Protein AF-A1RZY2-F1 (afdb_monomer_lite)

Secondary structure (DSSP, 8-state):
---------HHHHHHHHHHHHHS-HHHHHHHHHH-GGGTTT--HHHHHHHHHHHHHHHHHHHSSS--HHHHHHHHHHHHHHHHHHHHTTSS-HHHHHHHHHHHHHHHTTTT-HHHHHHHHHHHHHHHHHHHHHHHHH--

Structure (mmCIF, N/CA/C/O backbone):
data_AF-A1RZY2-F1
#
_entry.id   AF-A1RZY2-F1
#
loop_
_atom_site.group_PDB
_atom_site.id
_atom_site.type_symbol
_atom_site.label_atom_id
_atom_site.label_alt_id
_atom_site.label_comp_id
_atom_site.label_asym_id
_atom_site.label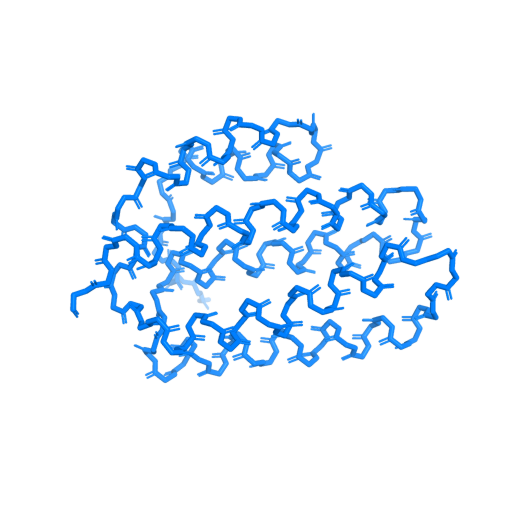_entity_id
_atom_site.label_seq_id
_atom_site.pdbx_PDB_ins_code
_atom_site.Cartn_x
_atom_site.Cartn_y
_atom_site.Cartn_z
_atom_site.occupancy
_atom_site.B_iso_or_equiv
_atom_site.auth_seq_id
_atom_site.auth_comp_id
_atom_site.auth_asym_id
_atom_site.auth_atom_id
_atom_site.pdbx_PDB_model_num
ATOM 1 N N . MET A 1 1 ? 2.575 -26.808 7.608 1.00 39.88 1 MET A N 1
ATOM 2 C CA . MET A 1 1 ? 1.684 -26.059 8.524 1.00 39.88 1 MET A CA 1
ATOM 3 C C . MET A 1 1 ? 1.844 -24.565 8.267 1.00 39.88 1 MET A C 1
ATOM 5 O O . MET A 1 1 ? 2.912 -24.054 8.546 1.00 39.88 1 MET A O 1
ATOM 9 N N . SER A 1 2 ? 0.826 -23.880 7.731 1.00 35.34 2 SER A N 1
ATOM 10 C CA . SER A 1 2 ? 0.528 -22.465 8.036 1.00 35.34 2 SER A CA 1
ATOM 11 C C . SER A 1 2 ? -0.841 -22.100 7.443 1.00 35.34 2 SER A C 1
ATOM 13 O O . SER A 1 2 ? -0.957 -21.599 6.331 1.00 35.34 2 SER A O 1
ATOM 15 N N . LYS A 1 3 ? -1.911 -22.426 8.174 1.00 52.06 3 LYS A N 1
ATOM 16 C CA . LYS A 1 3 ? -3.194 -21.723 8.055 1.00 52.06 3 LYS A CA 1
ATOM 17 C C . LYS A 1 3 ? -3.134 -20.607 9.090 1.00 52.06 3 LYS A C 1
ATOM 19 O O . LYS A 1 3 ? -3.149 -20.950 10.270 1.00 52.06 3 LYS A O 1
ATOM 24 N N . LYS A 1 4 ? -3.041 -19.337 8.680 1.00 40.59 4 LYS A N 1
ATOM 25 C CA . LYS A 1 4 ? -3.453 -18.155 9.471 1.00 40.59 4 LYS A CA 1
ATOM 26 C C . LYS A 1 4 ? -3.175 -16.858 8.704 1.00 40.59 4 LYS A C 1
ATOM 28 O O . LYS A 1 4 ? -2.221 -16.150 8.987 1.00 40.59 4 LYS A O 1
ATOM 33 N N . TYR A 1 5 ? -4.053 -16.534 7.765 1.00 45.03 5 TYR A N 1
ATOM 34 C CA . TYR A 1 5 ? -4.286 -15.150 7.362 1.00 45.03 5 TYR A CA 1
ATOM 35 C C . TYR A 1 5 ? -5.800 -14.992 7.311 1.00 45.03 5 TYR A C 1
ATOM 37 O O . TYR A 1 5 ? -6.463 -15.736 6.590 1.00 45.03 5 TYR A O 1
ATOM 45 N N . SER A 1 6 ? -6.364 -14.123 8.151 1.00 48.00 6 SER A N 1
ATOM 46 C CA . SER A 1 6 ? -7.783 -13.773 8.077 1.00 48.00 6 SER A CA 1
ATOM 47 C C . SER A 1 6 ? -8.052 -13.267 6.664 1.00 48.00 6 SER A C 1
ATOM 49 O O . SER A 1 6 ? -7.474 -12.261 6.262 1.00 48.00 6 SER A O 1
ATOM 51 N N . HIS A 1 7 ? -8.832 -13.996 5.878 1.00 59.16 7 HIS A N 1
ATOM 52 C CA . HIS A 1 7 ? -9.004 -13.669 4.472 1.00 59.16 7 HIS A CA 1
ATOM 53 C C . HIS A 1 7 ? -9.660 -12.292 4.344 1.00 59.16 7 HIS A C 1
ATOM 55 O O . HIS A 1 7 ? -10.775 -12.108 4.834 1.00 59.16 7 HIS A O 1
ATOM 61 N N . LEU A 1 8 ? -8.981 -11.343 3.683 1.00 69.88 8 LEU A N 1
ATOM 62 C CA . LEU A 1 8 ? -9.666 -10.209 3.062 1.00 69.88 8 LEU A CA 1
ATOM 63 C C . LEU A 1 8 ? -10.923 -10.745 2.354 1.00 69.88 8 LEU A C 1
ATOM 65 O O . LEU A 1 8 ? -10.870 -11.847 1.784 1.00 69.88 8 LEU A O 1
ATOM 69 N N . PRO A 1 9 ? -12.050 -10.012 2.369 1.00 77.50 9 PRO A N 1
ATOM 70 C CA . PRO A 1 9 ? -13.199 -10.392 1.562 1.00 77.50 9 PRO A CA 1
ATOM 71 C C . PRO A 1 9 ? -12.726 -10.699 0.136 1.00 77.50 9 PRO A C 1
ATOM 73 O O . PRO A 1 9 ? -12.031 -9.880 -0.466 1.00 77.50 9 PRO A O 1
ATOM 76 N N . ARG A 1 10 ? -13.056 -11.886 -0.402 1.00 75.06 10 ARG A N 1
ATOM 77 C CA . ARG A 1 10 ? -12.511 -12.369 -1.694 1.00 75.06 10 ARG A CA 1
ATOM 78 C C . ARG A 1 10 ? -12.641 -11.339 -2.823 1.00 75.06 10 ARG A C 1
ATOM 80 O O . ARG A 1 10 ? -11.790 -11.285 -3.704 1.00 75.06 10 ARG A O 1
ATOM 87 N N . ASN A 1 11 ? -13.690 -10.520 -2.783 1.00 86.56 11 ASN A N 1
ATOM 88 C CA . ASN A 1 11 ? -13.915 -9.456 -3.756 1.00 86.56 11 ASN A CA 1
ATOM 89 C C . ASN A 1 11 ? -12.884 -8.327 -3.626 1.00 86.56 11 ASN A C 1
ATOM 91 O O . ASN A 1 11 ? -12.284 -7.940 -4.623 1.00 86.56 11 ASN A O 1
ATOM 95 N N . LEU A 1 12 ? -12.624 -7.850 -2.407 1.00 89.06 12 LEU A N 1
ATOM 96 C CA . LEU A 1 12 ? -11.625 -6.813 -2.147 1.00 89.06 12 LEU A CA 1
ATOM 97 C C . LEU A 1 12 ? -10.211 -7.297 -2.496 1.00 89.06 12 LEU A C 1
ATOM 99 O O . LEU A 1 12 ? -9.423 -6.575 -3.101 1.00 89.06 12 LEU A O 1
ATOM 103 N N . ASP A 1 13 ? -9.918 -8.551 -2.165 1.00 89.50 13 ASP A N 1
ATOM 104 C CA . ASP A 1 13 ? -8.658 -9.220 -2.476 1.00 89.50 13 ASP A CA 1
ATOM 105 C C . ASP A 1 13 ? -8.319 -9.177 -3.976 1.00 89.50 13 ASP A C 1
ATOM 107 O O . ASP A 1 13 ? -7.210 -8.807 -4.387 1.00 89.50 13 ASP A O 1
ATOM 111 N N . LYS A 1 14 ? -9.320 -9.514 -4.794 1.00 91.75 14 LYS A N 1
ATOM 112 C CA . LYS A 1 14 ? -9.237 -9.467 -6.250 1.00 91.75 14 LYS A CA 1
ATOM 113 C C . LYS A 1 14 ? -9.096 -8.033 -6.750 1.00 91.75 14 LYS A C 1
ATOM 115 O O . LYS A 1 14 ? -8.245 -7.787 -7.592 1.00 91.75 14 LYS A O 1
ATOM 120 N N . LEU A 1 15 ? -9.881 -7.094 -6.220 1.00 93.94 15 LEU A N 1
ATOM 121 C CA . LEU A 1 15 ? -9.831 -5.692 -6.644 1.00 93.94 15 LEU A CA 1
ATOM 122 C C . LEU A 1 15 ? -8.461 -5.061 -6.391 1.00 93.94 15 LEU A C 1
ATOM 124 O O . LEU A 1 15 ? -7.929 -4.402 -7.274 1.00 93.94 15 LEU A O 1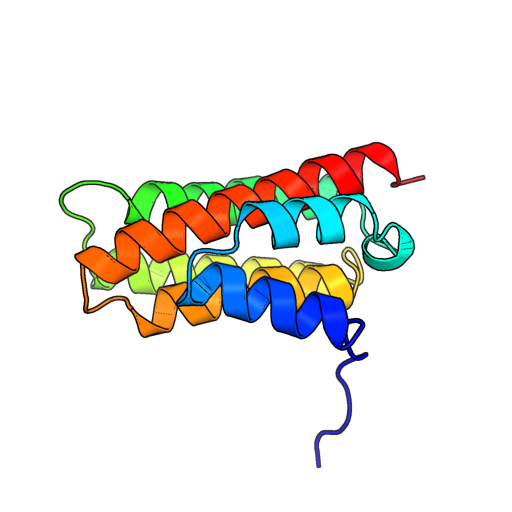
ATOM 128 N N . ILE A 1 16 ? -7.839 -5.328 -5.241 1.00 94.44 16 ILE A N 1
ATOM 129 C CA . ILE A 1 16 ? -6.477 -4.852 -4.947 1.00 94.44 16 ILE A CA 1
ATOM 130 C C . ILE A 1 16 ? -5.465 -5.459 -5.924 1.00 94.44 16 ILE A C 1
ATOM 132 O O . ILE A 1 16 ? -4.592 -4.761 -6.438 1.00 94.44 16 ILE A O 1
ATOM 136 N N . THR A 1 17 ? -5.582 -6.759 -6.202 1.00 93.56 17 THR A N 1
ATOM 137 C CA . THR A 1 17 ? -4.709 -7.448 -7.163 1.00 93.56 17 THR A CA 1
ATOM 138 C C . THR A 1 17 ? -4.861 -6.869 -8.572 1.00 93.56 17 THR A C 1
ATOM 140 O O . THR A 1 17 ? -3.864 -6.573 -9.230 1.00 93.56 17 THR A O 1
ATOM 143 N N . ASP A 1 18 ? -6.097 -6.668 -9.026 1.00 93.75 18 ASP A N 1
ATOM 144 C CA . ASP A 1 18 ? -6.407 -6.074 -10.324 1.00 93.75 18 ASP A CA 1
ATOM 145 C C . ASP A 1 18 ? -5.935 -4.614 -10.394 1.00 93.75 18 ASP A C 1
ATOM 147 O O . ASP A 1 18 ? -5.408 -4.193 -11.418 1.00 93.75 18 ASP A O 1
ATOM 151 N N . ALA A 1 19 ? -6.064 -3.838 -9.316 1.00 94.62 19 ALA A N 1
ATOM 152 C CA . ALA A 1 19 ? -5.564 -2.468 -9.264 1.00 94.62 19 ALA A CA 1
ATOM 153 C C . ALA A 1 19 ? -4.048 -2.415 -9.445 1.00 94.62 19 ALA A C 1
ATOM 155 O O . ALA A 1 19 ? -3.563 -1.628 -10.251 1.00 94.62 19 ALA A O 1
ATOM 156 N N . LEU A 1 20 ? -3.304 -3.282 -8.753 1.00 94.50 20 LEU A N 1
ATOM 157 C CA . LEU A 1 20 ? -1.841 -3.315 -8.818 1.00 94.50 20 LEU A CA 1
ATOM 158 C C . LEU A 1 20 ? -1.318 -3.820 -10.173 1.00 94.50 20 LEU A C 1
ATOM 160 O O . LEU A 1 20 ? -0.278 -3.350 -10.633 1.00 94.50 20 LEU A O 1
ATOM 164 N N . ASN A 1 21 ? -2.038 -4.733 -10.835 1.00 91.62 21 ASN A N 1
ATOM 165 C CA . ASN A 1 21 ? -1.569 -5.391 -12.062 1.00 91.62 21 ASN A CA 1
ATOM 166 C C . ASN A 1 21 ? -2.195 -4.862 -13.362 1.00 91.62 21 ASN A C 1
ATOM 168 O O . ASN A 1 21 ? -1.537 -4.887 -14.395 1.00 91.62 21 ASN A O 1
ATOM 172 N N . ALA A 1 22 ? -3.454 -4.426 -13.330 1.00 85.94 22 ALA A N 1
ATOM 173 C CA . ALA A 1 22 ? -4.284 -4.170 -14.510 1.00 85.94 22 ALA A CA 1
ATOM 174 C C . ALA A 1 22 ? -4.956 -2.781 -14.512 1.00 85.94 22 ALA A C 1
ATOM 176 O O . ALA A 1 22 ? -5.796 -2.514 -15.367 1.00 85.94 22 ALA A O 1
ATOM 177 N N . GLY A 1 23 ? -4.611 -1.895 -13.570 1.00 79.06 23 GLY A N 1
ATOM 178 C CA . GLY A 1 23 ? -5.014 -0.483 -13.614 1.00 79.06 23 GLY A CA 1
ATOM 179 C C . GLY A 1 23 ? -6.425 -0.161 -13.105 1.00 79.06 23 GLY A C 1
ATOM 180 O O . GLY A 1 23 ? -6.861 0.975 -13.257 1.00 79.06 23 GLY A O 1
ATOM 181 N N . LYS A 1 24 ? -7.120 -1.098 -12.445 1.00 91.19 24 LYS A N 1
ATOM 182 C CA . LYS A 1 24 ? -8.450 -0.881 -11.821 1.00 91.19 24 LYS A CA 1
ATOM 183 C C . LYS A 1 24 ? -8.379 -0.168 -10.465 1.00 91.19 24 LYS A C 1
ATOM 185 O O . LYS A 1 24 ? -8.857 -0.662 -9.443 1.00 91.19 24 LYS A O 1
ATOM 190 N N . VAL A 1 25 ? -7.644 0.942 -10.427 1.00 94.19 25 VAL A N 1
ATOM 191 C CA . VAL A 1 25 ? -7.306 1.635 -9.174 1.00 94.19 25 VAL A CA 1
ATOM 192 C C . VAL A 1 25 ? -8.540 2.250 -8.538 1.00 94.19 25 VAL A C 1
ATOM 194 O O . VAL A 1 25 ? -8.703 2.144 -7.327 1.00 94.19 25 VAL A O 1
ATOM 197 N N . LEU A 1 26 ? -9.408 2.865 -9.343 1.00 95.62 26 LEU A N 1
ATOM 198 C CA . LEU A 1 26 ? -10.583 3.570 -8.842 1.00 95.62 26 LEU A CA 1
ATOM 199 C C . LEU A 1 26 ? -11.547 2.603 -8.147 1.00 95.62 26 LEU A C 1
ATOM 201 O O . LEU A 1 26 ? -11.951 2.848 -7.016 1.00 95.62 26 LEU A O 1
ATOM 205 N N . GLU A 1 27 ? -11.810 1.446 -8.756 1.00 95.00 27 GLU A N 1
ATOM 206 C CA . GLU A 1 27 ? -12.686 0.425 -8.182 1.00 95.00 27 GLU A CA 1
ATOM 207 C C . GLU A 1 27 ? -12.124 -0.154 -6.880 1.00 95.00 27 GLU A C 1
ATOM 209 O O . GLU A 1 27 ? -12.872 -0.451 -5.947 1.00 95.00 27 GLU A O 1
ATOM 214 N N . ALA A 1 28 ? -10.801 -0.316 -6.792 1.00 95.44 28 ALA A N 1
ATOM 215 C CA . ALA A 1 28 ? -10.165 -0.751 -5.555 1.00 95.44 28 ALA A CA 1
ATOM 216 C C . ALA A 1 28 ? -10.233 0.322 -4.463 1.00 95.44 28 ALA A C 1
ATOM 218 O O . ALA A 1 28 ? -10.484 -0.018 -3.308 1.00 95.44 28 ALA A O 1
ATOM 219 N N . VAL A 1 29 ? -10.041 1.598 -4.810 1.00 96.88 29 VAL A N 1
ATOM 220 C CA . VAL A 1 29 ? -10.179 2.723 -3.875 1.00 96.88 29 VAL A CA 1
ATOM 221 C C . VAL A 1 29 ? -11.604 2.793 -3.331 1.00 96.88 29 VAL A C 1
ATOM 223 O O . VAL A 1 29 ? -11.777 2.806 -2.113 1.00 96.88 29 VAL A O 1
ATOM 226 N N . ASP A 1 30 ? -12.616 2.747 -4.196 1.00 95.88 30 ASP A N 1
ATOM 227 C CA . ASP A 1 30 ? -14.023 2.779 -3.785 1.00 95.88 30 ASP A CA 1
ATOM 228 C C . ASP A 1 30 ? -14.366 1.602 -2.865 1.00 95.88 30 ASP A C 1
ATOM 230 O O . ASP A 1 30 ? -14.986 1.776 -1.812 1.00 95.88 30 ASP A O 1
ATOM 234 N N . ALA A 1 31 ? -13.895 0.400 -3.211 1.00 94.94 31 ALA A N 1
ATOM 235 C CA . ALA A 1 31 ? -14.089 -0.779 -2.379 1.00 94.94 31 ALA A CA 1
ATOM 236 C C . ALA A 1 31 ? -13.404 -0.645 -1.012 1.00 94.94 31 ALA A C 1
ATOM 238 O O . ALA A 1 31 ? -14.006 -0.998 0.002 1.00 94.94 31 ALA A O 1
ATOM 239 N N . ILE A 1 32 ? -12.179 -0.108 -0.953 1.00 95.94 32 ILE A N 1
ATOM 240 C CA . ILE A 1 32 ? -11.482 0.160 0.312 1.00 95.94 32 ILE A CA 1
ATOM 241 C C . ILE A 1 32 ? -12.295 1.132 1.165 1.00 95.94 32 ILE A C 1
ATOM 243 O O . ILE A 1 32 ? -12.553 0.838 2.329 1.00 95.94 32 ILE A O 1
ATOM 247 N N . LEU A 1 33 ? -12.731 2.257 0.594 1.00 94.88 33 LEU A N 1
ATOM 248 C CA . LEU A 1 33 ? -13.470 3.297 1.314 1.00 94.88 33 LEU A CA 1
ATOM 249 C C . LEU A 1 33 ? -14.826 2.811 1.850 1.00 94.88 33 LEU A C 1
ATOM 251 O O . LEU A 1 33 ? -15.309 3.339 2.855 1.00 94.88 33 LEU A O 1
ATOM 255 N N . ALA A 1 34 ? -15.419 1.799 1.214 1.00 93.38 34 ALA A N 1
ATOM 256 C CA . ALA A 1 34 ? -16.646 1.148 1.664 1.00 93.38 34 ALA A CA 1
ATOM 257 C C . ALA A 1 34 ? -16.427 0.060 2.739 1.00 93.38 34 ALA A C 1
ATOM 259 O O . ALA A 1 34 ? -17.389 -0.354 3.384 1.00 93.38 34 ALA A O 1
ATOM 260 N N . SER A 1 35 ? -15.189 -0.399 2.956 1.00 93.00 35 SER A N 1
ATOM 261 C CA . SER A 1 35 ? -14.874 -1.572 3.788 1.00 93.00 35 SER A CA 1
ATOM 262 C C . SER A 1 35 ? -14.465 -1.188 5.218 1.00 93.00 35 SER A C 1
ATOM 264 O O . SER A 1 35 ? -13.312 -1.365 5.620 1.00 93.00 35 SER A O 1
ATOM 266 N N . GLN A 1 36 ? -15.392 -0.646 6.015 1.00 91.25 36 GLN A N 1
ATOM 267 C CA . GLN A 1 36 ? -15.125 -0.216 7.401 1.00 91.25 36 GLN A CA 1
ATOM 268 C C . GLN A 1 36 ? -14.489 -1.321 8.268 1.00 91.25 36 GLN A C 1
ATOM 270 O O . GLN A 1 36 ? -13.657 -1.042 9.136 1.00 91.25 36 GLN A O 1
ATOM 275 N N . GLU A 1 37 ? -14.846 -2.582 8.034 1.00 89.62 37 GLU A N 1
ATOM 276 C CA . GLU A 1 37 ? -14.321 -3.744 8.747 1.00 89.62 37 GLU A CA 1
ATOM 277 C C . GLU A 1 37 ? -12.800 -3.914 8.609 1.00 89.62 37 GLU A C 1
ATOM 279 O O . GLU A 1 37 ? -12.176 -4.537 9.472 1.00 89.62 37 GLU A O 1
ATOM 284 N N . LEU A 1 38 ? -12.180 -3.319 7.579 1.00 91.56 38 LEU A N 1
ATOM 285 C CA . LEU A 1 38 ? -10.725 -3.311 7.427 1.00 91.56 38 LEU A CA 1
ATOM 286 C C . LEU A 1 38 ? -10.029 -2.576 8.562 1.00 91.56 38 LEU A C 1
ATOM 288 O O . LEU A 1 38 ? -8.913 -2.953 8.910 1.00 91.56 38 LEU A O 1
ATOM 292 N N . VAL A 1 39 ? -10.640 -1.543 9.146 1.00 93.19 39 VAL A N 1
ATOM 293 C CA . VAL A 1 39 ? -9.976 -0.731 10.175 1.00 93.19 39 VAL A CA 1
ATOM 294 C C . VAL A 1 39 ? -9.701 -1.575 11.413 1.00 93.19 39 VAL A C 1
ATOM 296 O O . VAL A 1 39 ? -8.573 -1.587 11.905 1.00 93.19 39 VAL A O 1
ATOM 299 N N . GLY A 1 40 ? -10.671 -2.372 11.866 1.00 91.62 40 GLY A N 1
ATOM 300 C CA . GLY A 1 40 ? -10.514 -3.255 13.023 1.00 91.62 40 GLY A CA 1
ATOM 301 C C . GLY A 1 40 ? -9.918 -2.529 14.238 1.00 91.62 40 GLY A C 1
ATOM 302 O O . GLY A 1 40 ? -10.433 -1.510 14.674 1.00 91.62 40 GLY A O 1
ATOM 303 N N . LYS A 1 41 ? -8.804 -3.051 14.768 1.00 90.31 41 LYS A N 1
ATOM 304 C CA . LYS A 1 41 ? -8.049 -2.482 15.907 1.00 90.31 41 LYS A CA 1
ATOM 305 C C . LYS A 1 41 ? -6.988 -1.443 15.509 1.00 90.31 41 LYS A C 1
ATOM 307 O O . LYS A 1 41 ? -6.065 -1.178 16.278 1.00 90.31 41 LYS A O 1
ATOM 312 N N . THR A 1 42 ? -7.024 -0.966 14.269 1.00 96.12 42 THR A N 1
ATOM 313 C CA . THR A 1 42 ? -6.002 -0.055 13.754 1.00 9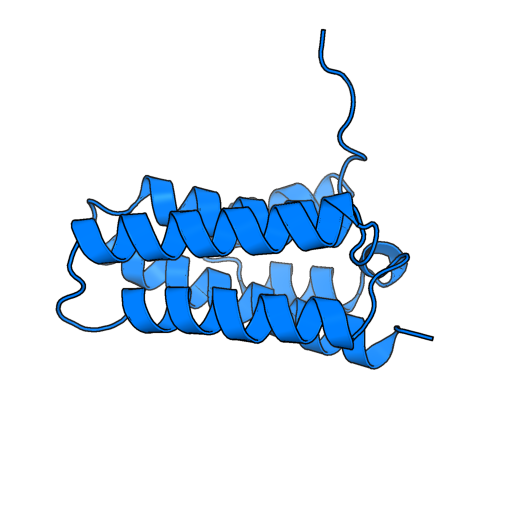6.12 42 THR A CA 1
ATOM 314 C C . THR A 1 42 ? -6.114 1.296 14.419 1.00 96.12 42 THR A C 1
ATOM 316 O O . THR A 1 42 ? -7.177 1.900 14.400 1.00 96.12 42 THR A O 1
ATOM 319 N N . THR A 1 43 ? -4.991 1.776 14.944 1.00 95.50 43 THR A N 1
ATOM 320 C CA . THR A 1 43 ? -4.889 3.141 15.469 1.00 95.50 43 THR A CA 1
ATOM 321 C C . THR A 1 43 ? -4.422 4.107 14.382 1.00 95.50 43 THR A C 1
ATOM 323 O O . THR A 1 43 ? -3.555 3.750 13.574 1.00 95.50 43 THR A O 1
ATOM 326 N N . THR A 1 44 ? -4.911 5.347 14.387 1.00 96.12 44 THR A N 1
ATOM 327 C CA . THR A 1 44 ? -4.458 6.409 13.470 1.00 96.12 44 THR A CA 1
ATOM 328 C C . THR A 1 44 ? -2.972 6.663 13.627 1.00 96.12 44 THR A C 1
ATOM 330 O O . THR A 1 44 ? -2.270 6.830 12.639 1.00 96.12 44 THR A O 1
ATOM 333 N N . THR A 1 45 ? -2.448 6.619 14.853 1.00 96.38 45 THR A N 1
ATOM 334 C CA . THR A 1 45 ? -1.014 6.819 15.106 1.00 96.38 45 THR A CA 1
ATOM 335 C C . THR A 1 45 ? -0.156 5.736 14.448 1.00 96.38 45 THR A C 1
ATOM 337 O O . THR A 1 45 ? 0.858 6.051 13.818 1.00 96.38 45 THR A O 1
ATOM 340 N N . ALA A 1 46 ? -0.541 4.462 14.572 1.00 96.69 46 ALA A N 1
ATOM 341 C CA . ALA A 1 46 ? 0.198 3.372 13.938 1.00 96.69 46 ALA A CA 1
ATOM 342 C C . ALA A 1 46 ? 0.061 3.414 12.415 1.00 96.69 46 ALA A C 1
ATOM 344 O O . ALA A 1 46 ? 1.056 3.243 11.707 1.00 96.69 46 ALA A O 1
ATOM 345 N N . TYR A 1 47 ? -1.148 3.689 11.915 1.00 97.62 47 TYR A N 1
ATOM 346 C CA . TYR A 1 47 ? -1.380 3.789 10.482 1.00 97.62 47 TYR A CA 1
ATOM 347 C C . TYR A 1 47 ? -0.651 4.980 9.862 1.00 97.62 47 TYR A C 1
ATOM 349 O O . TYR A 1 47 ? -0.004 4.812 8.838 1.00 97.62 47 TYR A O 1
ATOM 357 N N . ARG A 1 48 ? -0.654 6.152 10.504 1.00 97.88 48 ARG A N 1
ATOM 358 C CA . ARG A 1 48 ? 0.101 7.332 10.063 1.00 97.88 48 ARG A CA 1
ATOM 359 C C . ARG A 1 48 ? 1.580 7.012 9.883 1.00 97.88 48 ARG A C 1
ATOM 361 O O . ARG A 1 48 ? 2.152 7.344 8.857 1.00 97.88 48 ARG A O 1
ATOM 368 N N . ARG A 1 49 ? 2.190 6.292 10.831 1.00 97.50 49 ARG A N 1
ATOM 369 C CA . ARG A 1 49 ? 3.593 5.865 10.705 1.00 97.50 49 ARG A CA 1
ATOM 370 C C . ARG A 1 49 ? 3.815 4.957 9.495 1.00 97.50 49 ARG A C 1
ATOM 372 O O . ARG A 1 49 ? 4.838 5.070 8.827 1.00 97.50 49 ARG A O 1
ATOM 379 N N . ILE A 1 50 ? 2.889 4.037 9.232 1.00 98.19 50 ILE A N 1
ATOM 380 C CA . ILE A 1 50 ? 2.945 3.178 8.043 1.00 98.19 50 ILE A CA 1
ATOM 381 C C . ILE A 1 50 ? 2.786 4.013 6.779 1.00 98.19 50 ILE A C 1
ATOM 383 O O . ILE A 1 50 ? 3.570 3.841 5.854 1.00 98.19 50 ILE A O 1
ATOM 387 N N . HIS A 1 51 ? 1.810 4.916 6.752 1.00 98.31 51 HIS A N 1
ATOM 388 C CA . HIS A 1 51 ? 1.521 5.794 5.627 1.00 98.31 51 HIS A CA 1
ATOM 389 C C . HIS A 1 51 ? 2.726 6.669 5.274 1.00 98.31 51 HIS A C 1
ATOM 391 O O . HIS A 1 51 ? 3.162 6.656 4.130 1.00 98.31 51 HIS A O 1
ATOM 397 N N . GLU A 1 52 ? 3.344 7.315 6.264 1.00 98.31 52 GLU A N 1
ATOM 398 C CA . GLU A 1 52 ? 4.543 8.141 6.083 1.00 98.31 52 GLU A CA 1
ATOM 399 C C . GLU A 1 52 ? 5.718 7.321 5.532 1.00 98.31 52 GLU A C 1
ATOM 401 O O . GLU A 1 52 ? 6.356 7.709 4.552 1.00 98.31 52 GLU A O 1
ATOM 406 N N . VAL A 1 53 ? 6.003 6.163 6.138 1.00 98.12 53 VAL A N 1
ATOM 407 C CA . VAL A 1 53 ? 7.133 5.312 5.740 1.00 98.12 53 VAL A CA 1
ATOM 408 C C . VAL A 1 53 ? 6.905 4.712 4.359 1.00 98.12 53 VAL A C 1
ATOM 410 O O . VAL A 1 53 ? 7.752 4.857 3.485 1.00 98.12 53 VAL A O 1
ATOM 413 N N . VAL A 1 54 ? 5.778 4.031 4.151 1.00 98.56 54 VAL A N 1
ATOM 414 C CA . VAL A 1 54 ? 5.471 3.360 2.884 1.00 98.56 54 VAL A CA 1
ATOM 415 C C . VAL A 1 54 ? 5.296 4.394 1.778 1.00 98.56 54 VAL A C 1
ATOM 417 O O . VAL A 1 54 ? 5.876 4.214 0.714 1.00 98.56 54 VAL A O 1
ATOM 420 N N . GLY A 1 55 ? 4.593 5.497 2.039 1.00 98.50 55 GLY A N 1
ATOM 421 C CA . GLY A 1 55 ? 4.435 6.606 1.099 1.00 98.50 55 GLY A CA 1
ATOM 422 C C . GLY A 1 55 ? 5.784 7.152 0.645 1.00 98.50 55 GLY A C 1
ATOM 423 O O . GLY A 1 55 ? 6.045 7.188 -0.551 1.00 98.50 55 GLY A O 1
ATOM 424 N N . THR A 1 56 ? 6.701 7.422 1.581 1.00 98.19 56 THR A N 1
ATOM 425 C CA . THR A 1 56 ? 8.066 7.874 1.249 1.00 98.19 56 THR A CA 1
ATOM 426 C C . THR A 1 56 ? 8.810 6.880 0.354 1.00 98.19 56 THR A C 1
ATOM 428 O O . THR A 1 56 ? 9.527 7.288 -0.560 1.00 98.19 56 THR A O 1
ATOM 431 N N . VAL A 1 57 ? 8.662 5.572 0.597 1.00 98.12 57 VAL A N 1
ATOM 432 C CA . VAL A 1 57 ? 9.282 4.547 -0.253 1.00 98.12 57 VAL A CA 1
ATOM 433 C C . VAL A 1 57 ? 8.659 4.543 -1.645 1.00 98.12 57 VAL A C 1
ATOM 435 O O . VAL A 1 57 ? 9.396 4.538 -2.624 1.00 98.12 57 VAL A O 1
ATOM 438 N N . LEU A 1 58 ? 7.332 4.584 -1.758 1.00 98.25 58 LEU A N 1
ATOM 439 C CA . LEU A 1 58 ? 6.649 4.628 -3.054 1.00 98.25 58 LEU A CA 1
ATOM 440 C C . LEU A 1 58 ? 7.039 5.886 -3.844 1.00 98.25 58 LEU A C 1
ATOM 442 O O . LEU A 1 58 ? 7.434 5.774 -5.001 1.00 98.25 58 LEU A O 1
ATOM 446 N N . ASP A 1 59 ? 7.061 7.047 -3.192 1.00 97.75 59 ASP A N 1
ATOM 447 C CA . ASP A 1 59 ? 7.465 8.324 -3.790 1.00 97.75 59 ASP A CA 1
ATOM 448 C C . ASP A 1 59 ? 8.951 8.334 -4.189 1.00 97.75 59 ASP A C 1
ATOM 450 O O . ASP A 1 59 ? 9.353 8.985 -5.152 1.00 97.75 59 ASP A O 1
ATOM 454 N N . TYR A 1 60 ? 9.815 7.612 -3.468 1.00 96.62 60 TYR A N 1
ATOM 455 C CA . TYR A 1 60 ? 11.205 7.418 -3.884 1.00 96.62 60 TYR A CA 1
ATOM 456 C C . TYR A 1 60 ? 11.296 6.600 -5.177 1.00 96.62 60 TYR A C 1
ATOM 458 O O . TYR A 1 60 ? 12.104 6.915 -6.052 1.00 96.62 60 TYR A O 1
ATOM 466 N N . LEU A 1 61 ? 10.467 5.565 -5.302 1.00 96.00 61 LEU A N 1
ATOM 467 C CA . LEU A 1 61 ? 10.478 4.654 -6.442 1.00 96.00 61 LEU A CA 1
ATOM 468 C C . LEU A 1 61 ? 9.911 5.282 -7.712 1.00 96.00 61 LEU A C 1
ATOM 470 O O . LEU A 1 61 ? 10.242 4.811 -8.793 1.00 96.00 61 LEU A O 1
ATOM 474 N N . THR A 1 62 ? 9.117 6.346 -7.633 1.00 95.56 62 THR A N 1
ATOM 475 C CA . THR A 1 62 ? 8.626 7.055 -8.827 1.00 95.56 62 THR A CA 1
ATOM 476 C C . THR A 1 62 ? 9.663 8.019 -9.415 1.00 95.56 62 THR A C 1
ATOM 478 O O . THR A 1 62 ? 9.599 8.329 -10.603 1.00 95.56 62 THR A O 1
ATOM 481 N N . ARG A 1 63 ? 10.704 8.411 -8.664 1.00 92.94 63 ARG A N 1
ATOM 482 C CA . ARG A 1 63 ? 11.774 9.327 -9.127 1.00 92.94 63 ARG A CA 1
ATOM 483 C C . ARG A 1 63 ? 12.534 8.789 -10.331 1.00 92.94 63 ARG A C 1
ATOM 485 O O . ARG A 1 63 ? 12.822 7.605 -10.366 1.00 92.94 63 ARG A O 1
ATOM 492 N N . SER A 1 64 ? 12.969 9.654 -11.249 1.00 80.31 64 SER A N 1
ATOM 493 C CA . SER A 1 64 ? 13.572 9.289 -12.547 1.00 80.31 64 SER A CA 1
ATOM 494 C C . SER A 1 64 ? 14.682 8.227 -12.492 1.00 80.31 64 SER A C 1
ATOM 496 O O . SER A 1 64 ? 14.741 7.377 -13.378 1.00 80.31 64 SER A O 1
ATOM 498 N N . THR A 1 65 ? 15.526 8.232 -11.455 1.00 81.50 65 THR A N 1
ATOM 499 C CA . THR A 1 65 ? 16.686 7.330 -11.316 1.00 81.50 65 THR A CA 1
ATOM 500 C C . THR A 1 65 ? 16.816 6.756 -9.893 1.00 81.50 65 THR A C 1
ATOM 502 O O . THR A 1 65 ? 17.758 7.082 -9.165 1.00 81.50 65 THR A O 1
ATOM 505 N N . PRO A 1 66 ? 15.889 5.888 -9.441 1.00 84.38 66 PRO A N 1
ATOM 506 C CA . PRO A 1 66 ? 16.022 5.247 -8.143 1.00 84.38 66 PRO A CA 1
ATOM 507 C C . PRO A 1 66 ? 17.116 4.175 -8.224 1.00 84.38 66 PRO A C 1
ATOM 509 O O . PRO A 1 66 ? 17.156 3.368 -9.151 1.00 84.38 66 PRO A O 1
ATOM 512 N N . SER A 1 67 ? 18.011 4.137 -7.239 1.00 92.62 67 SER A N 1
ATOM 513 C CA . SER A 1 67 ? 18.995 3.058 -7.129 1.00 92.62 67 SER A CA 1
ATOM 514 C C . SER A 1 67 ? 18.278 1.780 -6.702 1.00 92.62 67 SER A C 1
ATOM 516 O O . SER A 1 67 ? 17.673 1.758 -5.634 1.00 92.62 67 SER A O 1
ATOM 518 N N . THR A 1 68 ? 18.381 0.698 -7.479 1.00 91.44 68 THR A N 1
ATOM 519 C CA . THR A 1 68 ? 17.751 -0.596 -7.151 1.00 91.44 68 THR A CA 1
ATOM 520 C C . THR A 1 68 ? 18.211 -1.145 -5.798 1.00 91.44 68 THR A C 1
ATOM 522 O O . THR A 1 68 ? 17.406 -1.677 -5.032 1.00 91.44 68 THR A O 1
ATOM 525 N N . ALA A 1 69 ? 19.492 -0.970 -5.453 1.00 94.00 69 ALA A N 1
ATOM 526 C CA . ALA A 1 69 ? 20.026 -1.380 -4.155 1.00 94.00 69 ALA A CA 1
ATOM 527 C C . ALA A 1 69 ? 19.392 -0.576 -3.009 1.00 94.00 69 ALA A C 1
ATOM 529 O O . ALA A 1 69 ? 18.948 -1.145 -2.009 1.00 94.00 69 ALA A O 1
ATOM 530 N N . ARG A 1 70 ? 19.280 0.748 -3.176 1.00 95.06 70 ARG A N 1
ATOM 531 C CA . ARG A 1 70 ? 18.620 1.615 -2.193 1.00 95.06 70 ARG A CA 1
ATOM 532 C C . ARG A 1 70 ? 17.125 1.315 -2.095 1.00 95.06 70 ARG A C 1
ATOM 534 O O . ARG A 1 70 ? 16.617 1.186 -0.990 1.00 95.06 70 ARG A O 1
ATOM 541 N N . ALA A 1 71 ? 16.447 1.151 -3.226 1.00 95.25 71 ALA A N 1
ATOM 542 C CA . ALA A 1 71 ? 15.042 0.769 -3.323 1.00 95.25 71 ALA A CA 1
ATOM 543 C C . ALA A 1 71 ? 14.751 -0.530 -2.560 1.00 95.25 71 ALA A C 1
ATOM 545 O O . ALA A 1 71 ? 13.823 -0.587 -1.758 1.00 95.25 71 ALA A O 1
ATOM 546 N N . SER A 1 72 ? 15.593 -1.548 -2.753 1.00 96.75 72 SER A N 1
ATOM 547 C CA . SER A 1 72 ? 15.488 -2.830 -2.049 1.00 96.75 72 SER A CA 1
ATOM 548 C C . SER A 1 72 ? 15.617 -2.660 -0.534 1.00 96.75 72 SER A C 1
ATOM 550 O O . SER A 1 72 ? 14.828 -3.226 0.224 1.00 96.75 72 SER A O 1
ATOM 552 N N . LEU A 1 73 ? 16.576 -1.844 -0.084 1.00 97.62 73 LEU A N 1
ATOM 553 C CA . LEU A 1 73 ? 16.779 -1.552 1.335 1.00 97.62 73 LEU A CA 1
ATOM 554 C C . LEU A 1 73 ? 15.588 -0.801 1.949 1.00 97.62 73 LEU A C 1
ATOM 556 O O . LEU A 1 73 ? 15.134 -1.148 3.040 1.00 97.62 73 LEU A O 1
ATOM 560 N N . GLU A 1 74 ? 15.063 0.205 1.251 1.00 97.19 74 GLU A N 1
ATOM 561 C CA . GLU A 1 74 ? 13.906 0.978 1.712 1.00 97.19 74 GLU A CA 1
ATOM 562 C C . GLU A 1 74 ? 12.638 0.115 1.786 1.00 97.19 74 GLU A C 1
ATOM 564 O O . GLU A 1 74 ? 11.918 0.156 2.784 1.00 97.19 74 GLU A O 1
ATOM 569 N N . LEU A 1 75 ? 12.404 -0.757 0.799 1.00 97.81 75 LEU A N 1
ATOM 570 C CA . LEU A 1 75 ? 11.306 -1.727 0.837 1.00 97.81 75 LEU A CA 1
ATOM 571 C C . LEU A 1 75 ? 11.448 -2.709 2.005 1.00 97.81 75 LEU A C 1
ATOM 573 O O . LEU A 1 75 ? 10.464 -2.991 2.691 1.00 97.81 75 LEU A O 1
ATOM 577 N N . ALA A 1 76 ? 12.658 -3.208 2.274 1.00 98.19 76 ALA A N 1
ATOM 578 C CA . ALA A 1 76 ? 12.910 -4.087 3.415 1.00 98.19 76 ALA A CA 1
ATOM 579 C C . ALA A 1 76 ? 12.610 -3.386 4.753 1.00 98.19 76 ALA A C 1
ATOM 581 O O . ALA A 1 76 ? 11.960 -3.961 5.635 1.00 98.19 76 ALA A O 1
ATOM 582 N N . ARG A 1 77 ? 13.013 -2.115 4.889 1.00 98.00 77 ARG A N 1
ATOM 583 C CA . ARG A 1 77 ? 12.688 -1.284 6.056 1.00 98.00 77 ARG A CA 1
ATOM 584 C C . ARG A 1 77 ? 11.178 -1.074 6.192 1.00 98.00 77 ARG A C 1
ATOM 586 O O . ARG A 1 77 ? 10.646 -1.263 7.286 1.00 98.00 77 ARG A O 1
ATOM 593 N N . ALA A 1 78 ? 10.483 -0.747 5.104 1.00 98.50 78 ALA A N 1
ATOM 594 C CA . ALA A 1 78 ? 9.034 -0.565 5.103 1.00 98.50 78 ALA A CA 1
ATOM 595 C C . ALA A 1 78 ? 8.295 -1.845 5.529 1.00 98.50 78 ALA A C 1
ATOM 597 O O . ALA A 1 78 ? 7.490 -1.801 6.462 1.00 98.50 78 ALA A O 1
ATOM 598 N N . LYS A 1 79 ? 8.632 -3.003 4.940 1.00 98.56 79 LYS A N 1
ATOM 599 C CA . LYS A 1 79 ? 8.059 -4.310 5.323 1.00 98.56 79 LYS A CA 1
ATOM 600 C C . LYS A 1 79 ? 8.277 -4.626 6.800 1.00 98.56 79 LYS A C 1
ATOM 602 O O . LYS A 1 79 ? 7.363 -5.109 7.470 1.00 98.56 79 LYS A O 1
ATOM 607 N N . THR A 1 80 ? 9.468 -4.327 7.321 1.00 98.44 80 THR A N 1
ATOM 608 C CA . THR A 1 80 ? 9.798 -4.531 8.739 1.00 98.44 80 THR A CA 1
ATOM 609 C C . THR A 1 80 ? 8.924 -3.664 9.640 1.00 98.44 80 THR A C 1
ATOM 611 O O . THR A 1 80 ? 8.355 -4.164 10.608 1.00 98.44 80 THR A O 1
ATOM 614 N N . ILE A 1 81 ? 8.763 -2.378 9.311 1.00 98.31 81 ILE A N 1
ATOM 615 C CA . ILE A 1 81 ? 7.943 -1.445 10.095 1.00 98.31 81 ILE A CA 1
ATOM 616 C C . ILE A 1 81 ? 6.475 -1.875 10.096 1.00 98.31 81 ILE A C 1
ATOM 618 O O . ILE A 1 81 ? 5.871 -1.951 11.165 1.00 98.31 81 ILE A O 1
ATOM 622 N N . VAL A 1 82 ? 5.918 -2.213 8.931 1.00 98.50 82 VAL A N 1
ATOM 623 C CA . VAL A 1 82 ? 4.536 -2.702 8.797 1.00 98.50 82 VAL A CA 1
ATOM 624 C C . VAL A 1 82 ? 4.326 -3.974 9.621 1.00 98.50 82 VAL A C 1
ATOM 626 O O . VAL A 1 82 ? 3.396 -4.050 10.426 1.00 98.50 82 VAL A O 1
ATOM 629 N N . SER A 1 83 ? 5.239 -4.941 9.498 1.00 98.44 83 SER A N 1
ATOM 630 C CA . SER A 1 83 ? 5.189 -6.197 10.258 1.00 98.44 83 SER A CA 1
ATOM 631 C C . SER A 1 83 ? 5.312 -5.969 11.765 1.00 98.44 83 SER A C 1
ATOM 633 O O . SER A 1 83 ? 4.628 -6.628 12.543 1.00 98.44 83 SER A O 1
ATOM 635 N N . TYR A 1 84 ? 6.131 -5.008 12.193 1.00 98.12 84 TYR A N 1
ATOM 636 C CA . TYR A 1 84 ? 6.281 -4.647 13.600 1.00 98.12 84 TYR A CA 1
ATOM 637 C C . TYR A 1 84 ? 5.002 -4.028 14.183 1.00 98.12 84 TYR A C 1
ATOM 639 O O . TYR A 1 84 ? 4.563 -4.439 15.259 1.00 98.12 84 TYR A O 1
ATOM 647 N N . GLN A 1 85 ? 4.366 -3.084 13.475 1.00 97.88 85 GLN A N 1
ATOM 648 C CA . GLN A 1 85 ? 3.085 -2.503 13.908 1.00 97.88 85 GLN A CA 1
ATOM 649 C C . GLN A 1 85 ? 1.990 -3.576 14.009 1.00 97.88 85 GLN A C 1
ATOM 651 O O . GLN A 1 85 ? 1.211 -3.598 14.967 1.00 97.88 85 GLN A O 1
ATOM 656 N N . TRP A 1 86 ? 1.963 -4.502 13.047 1.00 97.69 86 TRP A N 1
ATOM 657 C CA . TRP A 1 86 ? 1.038 -5.632 13.047 1.00 97.69 86 TRP A CA 1
ATOM 658 C C . TRP A 1 86 ? 1.284 -6.597 14.211 1.00 97.69 86 TRP A C 1
ATOM 660 O O . TRP A 1 86 ? 0.349 -6.923 14.945 1.00 97.69 86 TRP A O 1
ATOM 670 N N . ALA A 1 87 ? 2.538 -6.992 14.450 1.00 97.56 87 ALA A N 1
ATOM 671 C CA . ALA A 1 87 ? 2.920 -7.873 15.555 1.00 97.56 87 ALA A CA 1
ATOM 672 C C . ALA A 1 87 ? 2.561 -7.272 16.925 1.00 97.56 87 ALA A C 1
ATOM 674 O O . ALA A 1 87 ? 2.120 -7.984 17.828 1.00 97.56 87 ALA A O 1
ATOM 675 N N . ARG A 1 88 ? 2.656 -5.943 17.061 1.00 96.56 88 ARG A N 1
ATOM 676 C CA . ARG A 1 88 ? 2.191 -5.194 18.241 1.00 96.56 88 ARG A CA 1
ATOM 677 C C . ARG A 1 88 ? 0.676 -5.034 18.330 1.00 96.56 88 ARG A C 1
ATOM 679 O O . ARG A 1 88 ? 0.190 -4.397 19.260 1.00 96.56 88 ARG A O 1
ATOM 686 N N . LYS A 1 89 ? -0.073 -5.608 17.386 1.00 96.00 89 LYS A N 1
ATOM 687 C CA . LYS A 1 89 ? -1.532 -5.524 17.285 1.00 96.00 89 LYS A CA 1
ATOM 688 C C . LYS A 1 89 ? -2.048 -4.086 17.136 1.00 96.00 89 LYS A C 1
ATOM 690 O O . LYS A 1 89 ? -3.197 -3.840 17.477 1.00 96.00 89 LYS A O 1
ATOM 695 N N . GLN A 1 90 ? -1.235 -3.168 16.612 1.00 96.50 90 GLN A N 1
ATOM 696 C CA . GLN A 1 90 ? -1.599 -1.752 16.446 1.00 9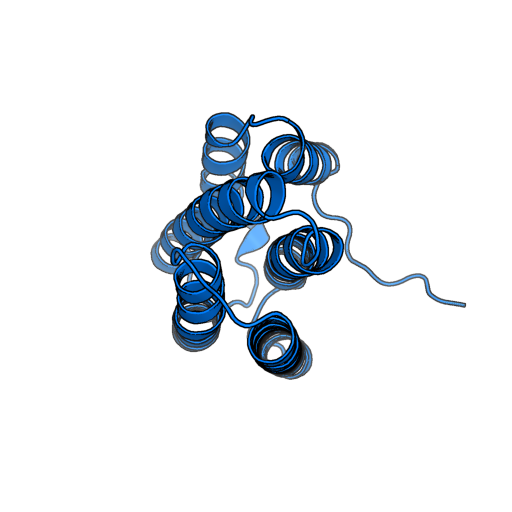6.50 90 GLN A CA 1
ATOM 697 C C . GLN A 1 90 ? -2.265 -1.455 15.096 1.00 96.50 90 GLN A C 1
ATOM 699 O O . GLN A 1 90 ? -2.798 -0.363 14.904 1.00 96.50 90 GLN A O 1
ATOM 704 N N . ILE A 1 91 ? -2.229 -2.428 14.180 1.00 97.12 91 ILE A N 1
ATOM 705 C CA . ILE A 1 91 ? -3.004 -2.458 12.939 1.00 97.12 91 ILE A CA 1
ATOM 706 C C . ILE A 1 91 ? -3.769 -3.779 12.817 1.00 97.12 91 ILE A C 1
ATOM 708 O O . ILE A 1 91 ? -3.387 -4.794 13.414 1.00 97.12 91 ILE A O 1
ATOM 712 N N . SER A 1 92 ? -4.862 -3.762 12.062 1.00 96.25 92 SER A N 1
ATOM 713 C CA . SER A 1 92 ? -5.655 -4.942 11.731 1.00 96.25 92 SER A CA 1
ATOM 714 C C . SER A 1 92 ? -4.922 -5.865 10.755 1.00 96.25 92 SER A C 1
ATOM 716 O O . SER A 1 92 ? -4.003 -5.462 10.038 1.00 96.25 92 SER A O 1
ATOM 718 N N . ASP A 1 93 ? -5.373 -7.117 10.700 1.00 95.62 93 ASP A N 1
ATOM 719 C CA . ASP A 1 93 ? -4.874 -8.089 9.729 1.00 95.62 93 ASP A CA 1
ATOM 720 C C . ASP A 1 93 ? -5.218 -7.674 8.288 1.00 95.62 93 ASP A C 1
ATOM 722 O O . ASP A 1 93 ? -4.418 -7.896 7.382 1.00 95.62 93 ASP A O 1
ATOM 726 N N . GLY A 1 94 ? -6.377 -7.035 8.082 1.00 94.56 94 GLY A N 1
ATOM 727 C CA . GLY A 1 94 ? -6.800 -6.520 6.780 1.00 94.56 94 GLY A CA 1
ATOM 728 C C . GLY A 1 94 ? -5.844 -5.452 6.258 1.00 94.56 94 GLY A C 1
ATOM 729 O O . GLY A 1 94 ? -5.287 -5.608 5.175 1.00 94.56 94 GLY A O 1
ATOM 730 N N . ILE A 1 95 ? -5.569 -4.415 7.057 1.00 96.25 95 ILE A N 1
ATOM 731 C CA . ILE A 1 95 ? -4.630 -3.350 6.673 1.00 96.25 95 ILE A CA 1
ATOM 732 C C . ILE A 1 95 ? -3.228 -3.905 6.447 1.00 96.25 95 ILE A C 1
ATOM 734 O O . ILE A 1 95 ? -2.595 -3.570 5.446 1.00 96.25 95 ILE A O 1
ATOM 738 N N . TYR A 1 96 ? -2.758 -4.791 7.330 1.00 97.44 96 TYR A N 1
ATOM 739 C CA . TYR A 1 96 ? -1.475 -5.463 7.148 1.00 97.44 96 TYR A CA 1
ATOM 740 C C . TYR A 1 96 ? -1.391 -6.161 5.783 1.00 97.44 96 TYR A C 1
ATOM 742 O O . TYR A 1 96 ? -0.431 -5.953 5.044 1.00 97.44 96 TYR A O 1
ATOM 750 N N . GLN A 1 97 ? -2.411 -6.938 5.412 1.00 96.00 97 GLN A N 1
ATOM 751 C CA . GLN A 1 97 ? -2.428 -7.670 4.146 1.00 96.00 97 GLN A CA 1
ATOM 752 C C . GLN A 1 97 ? -2.443 -6.748 2.926 1.00 96.00 97 GLN A C 1
ATOM 754 O O . GLN A 1 97 ? -1.686 -6.992 1.986 1.00 96.00 97 GLN A O 1
ATOM 759 N N . VAL A 1 98 ? -3.260 -5.689 2.934 1.00 97.56 98 VAL A N 1
ATOM 760 C CA . VAL A 1 98 ? -3.303 -4.735 1.815 1.00 97.56 98 VAL A CA 1
ATOM 761 C C . VAL A 1 98 ? -1.944 -4.055 1.635 1.00 97.56 98 VAL A C 1
ATOM 763 O O . VAL A 1 98 ? -1.403 -4.045 0.531 1.00 97.56 98 VAL A O 1
ATOM 766 N N . VAL A 1 99 ? -1.347 -3.547 2.716 1.00 98.19 99 VAL A N 1
ATOM 767 C CA . VAL A 1 99 ? -0.057 -2.845 2.643 1.00 98.19 99 VAL A CA 1
ATOM 768 C C . VAL A 1 99 ? 1.072 -3.790 2.220 1.00 98.19 99 VAL A C 1
ATOM 770 O O . VAL A 1 99 ? 1.895 -3.426 1.380 1.00 98.19 99 VAL A O 1
ATOM 773 N N . MET A 1 100 ? 1.107 -5.020 2.740 1.00 98.12 100 MET A N 1
ATOM 774 C CA . MET A 1 100 ? 2.112 -6.006 2.329 1.00 98.12 100 MET A CA 1
ATOM 775 C C . MET A 1 100 ? 1.989 -6.366 0.847 1.00 98.12 100 MET A C 1
ATOM 777 O O . MET A 1 100 ? 3.009 -6.445 0.168 1.00 98.12 100 MET A O 1
ATOM 781 N N . ARG A 1 101 ? 0.769 -6.480 0.304 1.00 96.81 101 ARG A N 1
ATOM 782 C CA . ARG A 1 101 ? 0.559 -6.701 -1.138 1.00 96.81 101 ARG A CA 1
ATOM 783 C C . ARG A 1 101 ? 1.095 -5.579 -2.002 1.00 96.81 101 ARG A C 1
ATOM 785 O O . ARG A 1 101 ? 1.684 -5.862 -3.044 1.00 96.81 101 ARG A O 1
ATOM 792 N N . VAL A 1 102 ? 0.902 -4.329 -1.583 1.00 98.25 102 VAL A N 1
ATOM 793 C CA . VAL A 1 102 ? 1.486 -3.172 -2.272 1.00 98.25 102 VAL A CA 1
ATOM 794 C C . VAL A 1 102 ? 3.011 -3.312 -2.297 1.00 98.25 102 VAL A C 1
ATOM 796 O O . VAL A 1 102 ? 3.614 -3.293 -3.369 1.00 98.25 102 VAL A O 1
ATOM 799 N N . LEU A 1 103 ? 3.632 -3.547 -1.137 1.00 98.38 103 LEU A N 1
ATOM 800 C CA . LEU A 1 103 ? 5.088 -3.684 -1.016 1.00 98.38 103 LEU A CA 1
ATOM 801 C C . LEU A 1 103 ? 5.650 -4.879 -1.805 1.00 98.38 103 LEU A C 1
ATOM 803 O O . LEU A 1 103 ? 6.723 -4.769 -2.397 1.00 98.38 103 LEU A O 1
ATOM 807 N N . ASP A 1 104 ? 4.955 -6.014 -1.825 1.00 98.00 104 ASP A N 1
ATOM 808 C CA . ASP A 1 104 ? 5.356 -7.206 -2.581 1.00 98.00 104 ASP A CA 1
ATOM 809 C C . ASP A 1 104 ? 5.213 -6.995 -4.093 1.00 98.00 104 ASP A C 1
ATOM 811 O O . ASP A 1 104 ? 6.117 -7.347 -4.856 1.00 98.00 104 ASP A O 1
ATOM 815 N N . SER A 1 105 ? 4.126 -6.353 -4.529 1.00 96.81 105 SER A N 1
ATOM 816 C CA . SER A 1 105 ? 3.886 -6.052 -5.946 1.00 96.81 105 SER A CA 1
ATOM 817 C C . SER A 1 105 ? 4.939 -5.104 -6.503 1.00 96.81 105 SER A C 1
ATOM 819 O O . SER A 1 105 ? 5.443 -5.328 -7.605 1.00 96.81 105 SER A O 1
ATOM 821 N N . VAL A 1 106 ? 5.331 -4.103 -5.717 1.00 96.75 106 VAL A N 1
ATOM 822 C CA . VAL A 1 106 ? 6.437 -3.195 -6.026 1.00 96.75 106 VAL A CA 1
ATOM 823 C C . VAL A 1 106 ? 7.775 -3.941 -6.051 1.00 96.75 106 VAL A C 1
ATOM 825 O O . VAL A 1 106 ? 8.524 -3.833 -7.020 1.00 96.75 106 VAL A O 1
ATOM 828 N N . ALA A 1 107 ? 8.068 -4.749 -5.026 1.00 96.94 107 ALA A N 1
ATOM 829 C CA . ALA A 1 107 ? 9.325 -5.495 -4.934 1.00 96.94 107 ALA A CA 1
ATOM 830 C C . ALA A 1 107 ? 9.541 -6.437 -6.132 1.00 96.94 107 ALA A C 1
ATOM 832 O O . ALA A 1 107 ? 10.651 -6.527 -6.652 1.00 96.94 107 ALA A O 1
ATOM 833 N N . SER A 1 108 ? 8.476 -7.088 -6.612 1.00 96.25 108 SER A N 1
ATOM 834 C CA . SER A 1 108 ? 8.532 -7.978 -7.783 1.00 96.25 108 SER A CA 1
ATOM 835 C C . SER A 1 108 ? 8.893 -7.271 -9.099 1.00 96.25 108 SER A C 1
ATOM 837 O O . SER A 1 108 ? 9.277 -7.931 -10.060 1.00 96.25 108 SER A O 1
ATOM 839 N N . ARG A 1 109 ? 8.804 -5.934 -9.140 1.00 95.56 109 ARG A N 1
ATOM 840 C CA . ARG A 1 109 ? 9.004 -5.100 -10.336 1.00 95.56 109 ARG A CA 1
ATOM 841 C C . ARG A 1 109 ? 10.244 -4.218 -10.271 1.00 95.56 109 ARG A C 1
ATOM 843 O O . ARG A 1 109 ? 10.465 -3.427 -11.175 1.00 95.56 109 ARG A O 1
ATOM 850 N N . LEU A 1 110 ? 11.096 -4.370 -9.256 1.00 94.19 110 LEU A N 1
ATOM 851 C CA . LEU A 1 110 ? 12.284 -3.524 -9.068 1.00 94.19 110 LEU A CA 1
ATOM 852 C C . LEU A 1 110 ? 13.228 -3.453 -10.280 1.00 94.19 110 LEU A C 1
ATOM 854 O O . LEU A 1 110 ? 13.937 -2.461 -10.436 1.00 94.19 110 LEU A O 1
ATOM 858 N N . ASN A 1 111 ? 13.229 -4.482 -11.130 1.00 92.06 111 ASN A N 1
ATOM 859 C CA . ASN A 1 111 ? 14.066 -4.556 -12.328 1.00 92.06 111 ASN A CA 1
ATOM 860 C C . ASN A 1 111 ? 13.345 -4.115 -13.618 1.00 92.06 111 ASN A C 1
ATOM 862 O O . ASN A 1 111 ? 13.966 -4.110 -14.676 1.00 92.06 111 ASN A O 1
ATOM 866 N N . ASN A 1 112 ? 12.061 -3.744 -13.551 1.00 93.56 112 ASN A N 1
ATOM 867 C CA . ASN A 1 112 ? 11.301 -3.205 -14.678 1.00 93.56 112 ASN A CA 1
ATOM 868 C C . ASN A 1 112 ? 10.838 -1.782 -14.349 1.00 93.56 112 ASN A C 1
ATOM 870 O O . ASN A 1 112 ? 9.902 -1.581 -13.582 1.00 93.56 112 ASN A O 1
ATOM 874 N N . ARG A 1 113 ? 11.504 -0.782 -14.936 1.00 90.25 113 ARG A N 1
ATOM 875 C CA . ARG A 1 113 ? 11.296 0.625 -14.579 1.00 90.25 113 ARG A CA 1
ATOM 876 C C . ARG A 1 113 ? 9.880 1.123 -14.872 1.00 90.25 113 ARG A C 1
ATOM 878 O O . ARG A 1 113 ? 9.336 1.816 -14.020 1.00 90.25 113 ARG A O 1
ATOM 885 N N . GLY A 1 114 ? 9.322 0.799 -16.040 1.00 89.19 114 GLY A N 1
ATOM 886 C CA . GLY A 1 114 ? 7.979 1.244 -16.428 1.00 89.19 114 GLY A CA 1
ATOM 887 C C . GLY A 1 114 ? 6.936 0.703 -15.456 1.00 89.19 114 GLY A C 1
ATOM 888 O O . GLY A 1 114 ? 6.266 1.470 -14.767 1.00 89.19 114 GLY A O 1
ATOM 889 N N . ASP A 1 115 ? 6.921 -0.620 -15.289 1.00 93.19 115 ASP A N 1
ATOM 890 C CA . ASP A 1 115 ? 6.010 -1.301 -14.369 1.00 93.19 115 ASP A CA 1
ATOM 891 C C . ASP A 1 115 ? 6.200 -0.856 -12.912 1.00 93.19 115 ASP A C 1
ATOM 893 O O . ASP A 1 115 ? 5.231 -0.802 -12.156 1.00 93.19 115 ASP A O 1
ATOM 897 N N . LEU A 1 116 ? 7.439 -0.556 -12.496 1.00 95.12 116 LEU A N 1
ATOM 898 C CA . LEU A 1 116 ? 7.755 -0.097 -11.143 1.00 95.12 116 LEU A CA 1
ATOM 899 C C . LEU A 1 116 ? 7.107 1.254 -10.829 1.00 95.12 116 LEU A C 1
ATOM 901 O O . LEU A 1 116 ? 6.588 1.424 -9.728 1.00 95.12 116 LEU A O 1
ATOM 905 N N . ILE A 1 117 ? 7.161 2.209 -11.763 1.00 95.50 117 ILE A N 1
ATOM 906 C CA . ILE A 1 117 ? 6.525 3.521 -11.577 1.00 95.50 117 ILE A CA 1
ATOM 907 C C . ILE A 1 117 ? 5.023 3.320 -11.435 1.00 95.50 117 ILE A C 1
ATOM 909 O O . ILE A 1 117 ? 4.447 3.723 -10.427 1.00 95.50 117 ILE A O 1
ATOM 913 N N . GLU A 1 118 ? 4.414 2.620 -12.394 1.00 95.19 118 GLU A N 1
ATOM 914 C CA . GLU A 1 118 ? 2.968 2.422 -12.412 1.00 95.19 118 GLU A CA 1
ATOM 915 C C . GLU A 1 118 ? 2.476 1.721 -11.142 1.00 95.19 118 GLU A C 1
ATOM 917 O O . GLU A 1 118 ? 1.532 2.176 -10.499 1.00 95.19 118 GLU A O 1
ATOM 922 N N . VAL A 1 119 ? 3.118 0.622 -10.731 1.00 96.81 119 VAL A N 1
ATOM 923 C CA . VAL A 1 119 ? 2.703 -0.108 -9.525 1.00 96.81 119 VAL A CA 1
ATOM 924 C C . VAL A 1 119 ? 2.915 0.719 -8.253 1.00 96.81 119 VAL A C 1
ATOM 926 O O . VAL A 1 119 ? 2.125 0.595 -7.316 1.00 96.81 119 VAL A O 1
ATOM 929 N N . ALA A 1 120 ? 3.946 1.572 -8.206 1.00 97.38 120 ALA A N 1
ATOM 930 C CA . ALA A 1 120 ? 4.202 2.437 -7.059 1.00 97.38 120 ALA A CA 1
ATOM 931 C C . ALA A 1 120 ? 3.136 3.534 -6.932 1.00 97.38 120 ALA A C 1
ATOM 933 O O . ALA A 1 120 ? 2.617 3.744 -5.836 1.00 97.38 120 ALA A O 1
ATOM 934 N N . GLU A 1 121 ? 2.745 4.168 -8.040 1.00 97.19 121 GLU A N 1
ATOM 935 C CA . GLU A 1 121 ? 1.673 5.173 -8.078 1.00 97.19 121 GLU A CA 1
ATOM 936 C C . GLU A 1 121 ? 0.317 4.572 -7.685 1.00 97.19 121 GLU A C 1
ATOM 938 O O . GLU A 1 121 ? -0.392 5.106 -6.830 1.00 97.19 121 GLU A O 1
ATOM 943 N N . ARG A 1 122 ? -0.015 3.396 -8.231 1.00 97.81 122 ARG A N 1
ATOM 944 C CA . ARG A 1 122 ? -1.231 2.644 -7.869 1.00 97.81 122 ARG A CA 1
ATOM 945 C C . ARG A 1 122 ? -1.224 2.266 -6.387 1.00 97.81 122 ARG A C 1
ATOM 947 O O . ARG A 1 122 ? -2.225 2.422 -5.688 1.00 97.81 122 ARG A O 1
ATOM 954 N N . GLY A 1 123 ? -0.074 1.809 -5.893 1.00 97.94 123 GLY A N 1
ATOM 955 C CA . GLY A 1 123 ? 0.150 1.523 -4.480 1.00 97.94 123 GLY A CA 1
ATOM 956 C C . GLY A 1 123 ? -0.045 2.748 -3.587 1.00 97.94 123 GLY A C 1
ATOM 957 O O . GLY A 1 123 ? -0.613 2.624 -2.501 1.00 97.94 123 GLY A O 1
ATOM 958 N N . ARG A 1 124 ? 0.374 3.933 -4.050 1.00 98.12 124 ARG A N 1
ATOM 959 C CA . ARG A 1 124 ? 0.226 5.196 -3.319 1.00 98.12 124 ARG A CA 1
ATOM 960 C C . ARG A 1 124 ? -1.247 5.559 -3.150 1.00 98.12 124 ARG A C 1
ATOM 962 O O . ARG A 1 124 ? -1.655 5.843 -2.027 1.00 98.12 124 ARG A O 1
ATOM 969 N N . ALA A 1 125 ? -2.039 5.441 -4.216 1.00 98.25 125 ALA A N 1
ATOM 970 C CA . ALA A 1 125 ? -3.482 5.680 -4.178 1.00 98.25 125 ALA A CA 1
ATOM 971 C C . ALA A 1 125 ? -4.211 4.729 -3.209 1.00 98.25 125 ALA A C 1
ATOM 973 O O . ALA A 1 125 ? -5.044 5.164 -2.414 1.00 98.25 125 ALA A O 1
ATOM 974 N N . ILE A 1 126 ? -3.851 3.439 -3.209 1.00 98.19 126 ILE A N 1
ATOM 975 C CA . ILE A 1 126 ? -4.377 2.454 -2.247 1.00 98.19 126 ILE A CA 1
ATOM 976 C C . ILE A 1 126 ? -4.031 2.856 -0.803 1.00 98.19 126 ILE A C 1
ATOM 978 O O . ILE A 1 126 ? -4.880 2.781 0.087 1.00 98.19 126 ILE A O 1
ATOM 982 N N . LEU A 1 127 ? -2.794 3.301 -0.563 1.00 98.19 127 LEU A N 1
ATOM 983 C CA . LEU A 1 127 ? -2.332 3.734 0.758 1.00 98.19 127 LEU A CA 1
ATOM 984 C C . LEU A 1 127 ? -3.086 4.982 1.255 1.00 98.19 127 LEU A C 1
ATOM 986 O O . LEU A 1 127 ? -3.401 5.077 2.444 1.00 98.19 127 LEU A O 1
ATOM 990 N N . ASP A 1 128 ? -3.403 5.917 0.360 1.00 98.44 128 ASP A N 1
ATOM 991 C CA . ASP A 1 128 ? -4.195 7.109 0.678 1.00 98.44 128 ASP A CA 1
ATOM 992 C C . ASP A 1 128 ? -5.661 6.769 0.966 1.00 98.44 128 ASP A C 1
ATOM 994 O O . ASP A 1 128 ? -6.222 7.265 1.944 1.00 98.44 128 ASP A O 1
ATOM 998 N N . ALA A 1 129 ? -6.266 5.858 0.200 1.00 98.12 129 ALA A N 1
ATOM 999 C CA . ALA A 1 129 ? -7.624 5.381 0.466 1.00 98.12 129 ALA A CA 1
ATOM 1000 C C . ALA A 1 129 ? -7.738 4.731 1.854 1.00 98.12 129 ALA A C 1
ATOM 1002 O O . ALA A 1 129 ? -8.662 5.016 2.617 1.00 98.12 129 ALA A O 1
ATOM 1003 N N . LEU A 1 130 ? -6.754 3.907 2.221 1.00 97.94 130 LEU A N 1
ATOM 1004 C CA . LEU A 1 130 ? -6.658 3.339 3.563 1.00 97.94 130 LEU A CA 1
ATOM 1005 C C . LEU A 1 130 ? -6.466 4.417 4.643 1.00 97.94 130 LEU A C 1
ATOM 1007 O O . LEU A 1 130 ? -7.019 4.273 5.731 1.00 97.94 130 LEU A O 1
ATOM 1011 N N . ALA A 1 131 ? -5.731 5.501 4.363 1.00 97.75 131 ALA A N 1
ATOM 1012 C CA . ALA A 1 131 ? -5.602 6.620 5.297 1.00 97.75 131 ALA A CA 1
ATOM 1013 C C . ALA A 1 131 ? -6.963 7.253 5.572 1.00 97.75 131 ALA A C 1
ATOM 1015 O O . ALA A 1 131 ? -7.379 7.325 6.725 1.00 97.75 131 ALA A O 1
ATOM 1016 N N . VAL A 1 132 ? -7.690 7.628 4.519 1.00 97.62 132 VAL A N 1
ATOM 1017 C CA . VAL A 1 132 ? -9.042 8.190 4.641 1.00 97.62 132 VAL A CA 1
ATOM 1018 C C . VAL A 1 132 ? -9.946 7.254 5.441 1.00 97.62 132 VAL A C 1
ATOM 1020 O O . VAL A 1 132 ? -10.628 7.699 6.363 1.00 97.62 132 VAL A O 1
ATOM 1023 N N . LEU A 1 133 ? -9.911 5.954 5.141 1.00 96.25 133 LEU A N 1
ATOM 1024 C CA . LEU A 1 133 ? -10.703 4.956 5.850 1.00 96.25 133 LEU A CA 1
ATOM 1025 C C . LEU A 1 133 ? -10.364 4.896 7.350 1.00 96.25 133 LEU A C 1
ATOM 1027 O O . LEU A 1 133 ? -11.269 4.935 8.182 1.00 96.25 133 LEU A O 1
ATOM 1031 N N . VAL A 1 134 ? -9.077 4.826 7.707 1.00 96.81 134 VAL A N 1
ATOM 1032 C CA . VAL A 1 134 ? -8.638 4.764 9.111 1.00 96.81 134 VAL A CA 1
ATOM 1033 C C . VAL A 1 134 ? -9.009 6.039 9.861 1.00 96.81 134 VAL A C 1
ATOM 1035 O O . VAL A 1 134 ? -9.578 5.948 10.940 1.00 96.81 134 VAL A O 1
ATOM 1038 N N . TYR A 1 135 ? -8.760 7.217 9.288 1.00 94.88 135 TYR A N 1
ATOM 1039 C CA . TYR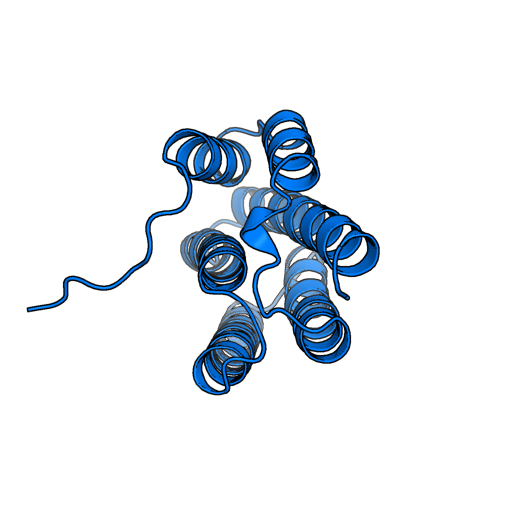 A 1 135 ? -9.118 8.490 9.924 1.00 94.88 135 TYR A CA 1
ATOM 1040 C C . TYR A 1 135 ? -10.633 8.674 10.086 1.00 94.88 135 TYR A C 1
ATOM 1042 O O . TYR A 1 135 ? -11.071 9.366 10.999 1.00 94.88 135 TYR A O 1
ATOM 1050 N N . LYS A 1 136 ? -11.439 8.058 9.215 1.00 94.25 136 LYS A N 1
ATOM 1051 C CA . LYS A 1 136 ? -12.902 8.129 9.280 1.00 94.25 136 LYS A CA 1
ATOM 1052 C C . LYS A 1 136 ? -13.509 7.209 10.344 1.00 94.25 136 LYS A C 1
ATOM 1054 O O . LYS A 1 136 ? -14.576 7.526 10.865 1.00 94.25 136 LYS A O 1
ATOM 1059 N N . TYR A 1 137 ? -12.883 6.064 10.621 1.00 92.12 137 TYR A N 1
ATOM 1060 C CA . TYR A 1 137 ? -13.506 4.991 11.406 1.00 92.12 137 TYR A CA 1
ATOM 1061 C C . TYR A 1 137 ? -12.688 4.489 12.603 1.00 92.12 137 TYR A C 1
ATOM 1063 O O . TYR A 1 137 ? -13.193 3.632 13.333 1.00 92.12 137 TYR A O 1
ATOM 1071 N N . GLU A 1 138 ? -11.469 4.989 12.838 1.00 82.44 138 GLU A N 1
ATOM 1072 C CA . GLU A 1 138 ? -10.831 4.829 14.149 1.00 82.44 138 GLU A CA 1
ATOM 1073 C C . GLU A 1 138 ? -11.735 5.468 15.216 1.00 82.44 138 GLU A C 1
ATOM 1075 O O . GLU A 1 138 ? -12.233 6.580 15.037 1.00 82.44 138 GLU A O 1
ATOM 1080 N N . ARG A 1 139 ? -11.976 4.732 16.302 1.00 61.69 139 ARG A N 1
ATOM 1081 C CA . ARG A 1 139 ? -12.694 5.204 17.485 1.00 61.69 139 ARG A CA 1
ATOM 1082 C C . ARG A 1 139 ? -11.736 5.380 18.646 1.00 61.69 139 ARG A C 1
ATOM 1084 O O . ARG A 1 139 ? -10.915 4.454 18.841 1.00 61.69 139 ARG A O 1
#

Sequence (139 aa):
MSKKYSHLPRNLDKLITDALNAGKVLEAVDAILASQELVGKTTTTAYRRIHEVVGTVLDYLTRSTPSTARASLELARAKTIVSYQWARKQISDGIYQVVMRVLDSVASRLNNRGDLIEVAERGRAILDALAVLVYKYER

Radius of gyration: 14.18 Å; chains: 1; bounding box: 37×35×35 Å

Foldseek 3Di:
DDDDQPDDPVVLVVQLVCCLPPVSLPVNLVVLLVCLVQFPQADLVLLVVLLVLLLVLLVLLLDPDRDLVVSVVSLVVSLVSLVVCVVVVNGDSSVSVSLVVLSVSLNVCSVPSVSNNSSSVSSNS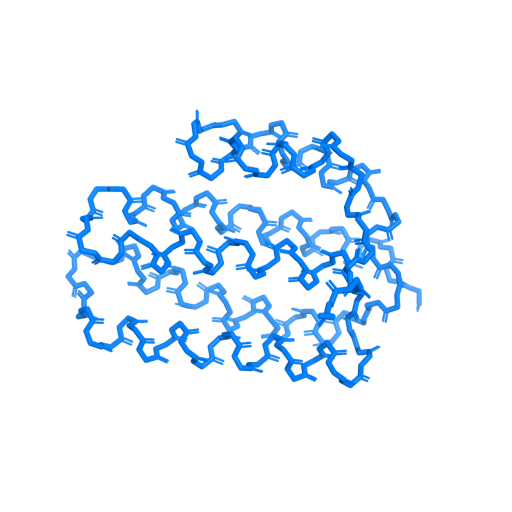SSVSNSVSNVVNPD

Organism: Thermofilum pendens (strain DSM 2475 / Hrk 5) (NCBI:txid368408)

pLDDT: mean 91.95, std 12.12, range [35.34, 98.56]